Protein AF-D4DQI7-F1 (afdb_monomer_lite)

Structure (mmCIF, N/CA/C/O backbone):
data_AF-D4DQI7-F1
#
_entry.id   AF-D4DQI7-F1
#
loop_
_atom_site.group_PDB
_atom_site.id
_atom_site.type_symbol
_atom_site.label_atom_id
_atom_site.label_alt_id
_atom_site.label_comp_id
_atom_site.label_asym_id
_atom_site.label_entity_id
_atom_site.label_seq_id
_atom_site.pdbx_PDB_ins_code
_atom_site.Cartn_x
_atom_site.Cartn_y
_atom_site.Cartn_z
_atom_site.occupancy
_atom_site.B_iso_or_equiv
_atom_site.auth_seq_id
_atom_site.auth_comp_id
_atom_site.auth_asym_id
_atom_site.auth_atom_id
_atom_site.pdbx_PDB_model_num
ATOM 1 N N . MET A 1 1 ? -4.800 -6.584 25.716 1.00 70.94 1 MET A N 1
ATOM 2 C CA . MET A 1 1 ? -4.363 -6.126 24.375 1.00 70.94 1 MET A CA 1
ATOM 3 C C . MET A 1 1 ? -5.537 -6.287 23.422 1.00 70.94 1 MET A C 1
ATOM 5 O O . MET A 1 1 ? -6.094 -7.373 23.392 1.00 70.94 1 MET A O 1
ATOM 9 N N . THR A 1 2 ? -5.964 -5.238 22.711 1.00 84.75 2 THR A N 1
ATOM 10 C CA . THR A 1 2 ? -7.038 -5.369 21.705 1.00 84.75 2 THR A CA 1
ATOM 11 C C . THR A 1 2 ? -6.432 -5.733 20.351 1.00 84.75 2 THR A C 1
ATOM 13 O O . THR A 1 2 ? -5.467 -5.095 19.922 1.00 84.75 2 THR A O 1
ATOM 16 N N . LEU A 1 3 ? -6.955 -6.772 19.698 1.00 88.75 3 LEU A N 1
ATOM 17 C CA . LEU A 1 3 ? -6.500 -7.190 18.374 1.00 88.75 3 LEU A CA 1
ATOM 18 C C . LEU A 1 3 ? -6.918 -6.130 17.349 1.00 88.75 3 LEU A C 1
ATOM 20 O O . LEU A 1 3 ? -8.092 -5.774 17.266 1.00 88.75 3 LEU A O 1
ATOM 24 N N . LYS A 1 4 ? -5.955 -5.606 16.586 1.00 91.12 4 LYS A N 1
ATOM 25 C CA . LYS A 1 4 ? -6.200 -4.618 15.529 1.00 91.12 4 LYS A CA 1
ATOM 26 C C . LYS A 1 4 ? -6.270 -5.299 14.171 1.00 91.12 4 LYS A C 1
ATOM 28 O O . LYS A 1 4 ? -5.383 -6.078 13.844 1.00 91.12 4 LYS A O 1
ATOM 33 N N .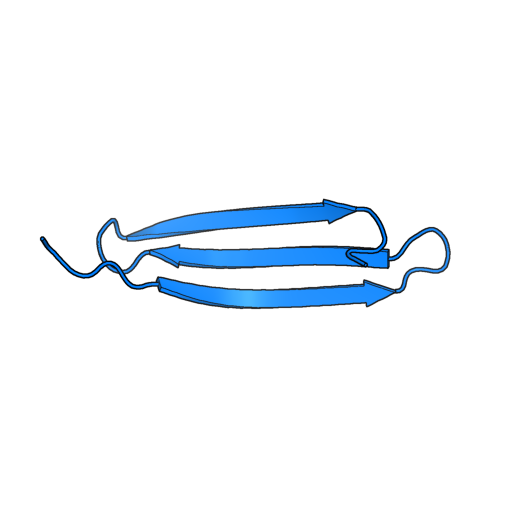 HIS A 1 5 ? -7.300 -4.986 13.387 1.00 93.19 5 HIS A N 1
ATOM 34 C CA . HIS A 1 5 ? -7.473 -5.528 12.042 1.00 93.19 5 HIS A CA 1
ATOM 35 C C . HIS A 1 5 ? -7.891 -4.442 11.045 1.00 93.19 5 HIS A C 1
ATOM 37 O O . HIS A 1 5 ? -8.499 -3.421 11.389 1.00 93.19 5 HIS A O 1
ATOM 43 N N . GLY A 1 6 ? -7.531 -4.671 9.788 1.00 94.69 6 GLY A N 1
ATOM 44 C CA . GLY A 1 6 ? -7.824 -3.799 8.664 1.00 94.69 6 GLY A CA 1
ATOM 45 C C . GLY A 1 6 ? -7.932 -4.610 7.381 1.00 94.69 6 GLY A C 1
ATOM 46 O O . GLY A 1 6 ? -7.386 -5.708 7.303 1.00 94.69 6 GLY A O 1
ATOM 47 N N . THR A 1 7 ? -8.622 -4.056 6.390 1.00 96.56 7 THR A N 1
ATOM 48 C CA . THR A 1 7 ? -8.758 -4.660 5.056 1.00 96.56 7 THR A CA 1
ATOM 49 C C . THR A 1 7 ? -8.237 -3.673 4.033 1.00 96.56 7 THR A C 1
ATOM 51 O O . THR A 1 7 ? -8.510 -2.481 4.149 1.00 96.56 7 THR A O 1
ATOM 54 N N . GLY A 1 8 ? -7.487 -4.143 3.044 1.00 96.00 8 GLY A N 1
ATOM 55 C CA . GLY A 1 8 ? -6.917 -3.281 2.020 1.00 96.00 8 GLY A CA 1
ATOM 56 C C . GLY A 1 8 ? -6.860 -3.940 0.655 1.00 96.00 8 GLY A C 1
ATOM 57 O O . GLY A 1 8 ? -7.027 -5.151 0.529 1.00 96.00 8 GLY A O 1
ATOM 58 N N . ILE A 1 9 ? -6.625 -3.110 -0.352 1.00 96.81 9 ILE A N 1
ATOM 59 C CA . ILE A 1 9 ? -6.388 -3.502 -1.735 1.00 96.81 9 ILE A CA 1
ATOM 60 C C . ILE A 1 9 ? -5.099 -2.839 -2.215 1.00 96.81 9 ILE A C 1
ATOM 62 O O . ILE A 1 9 ? -4.785 -1.711 -1.833 1.00 96.81 9 ILE A O 1
ATOM 66 N N . GLY A 1 10 ? -4.341 -3.565 -3.029 1.00 95.12 10 GLY A N 1
ATOM 67 C CA . GLY A 1 10 ? -3.074 -3.103 -3.571 1.00 95.12 10 GLY A CA 1
ATOM 68 C C . GLY A 1 10 ? -3.006 -3.309 -5.074 1.00 95.12 10 GLY A C 1
ATOM 69 O O . GLY A 1 10 ? -3.484 -4.315 -5.594 1.00 95.12 10 GLY A O 1
ATOM 70 N N . VAL A 1 11 ? -2.378 -2.362 -5.761 1.00 94.69 11 VAL A N 1
ATOM 71 C CA . VAL A 1 11 ? -2.026 -2.444 -7.177 1.00 94.69 11 VAL A CA 1
ATOM 72 C C . VAL A 1 11 ? -0.510 -2.533 -7.289 1.00 94.69 11 VAL A C 1
ATOM 74 O O . VAL A 1 11 ? 0.220 -1.748 -6.681 1.00 94.69 11 VAL A O 1
ATOM 77 N N . ARG A 1 12 ? -0.036 -3.496 -8.080 1.00 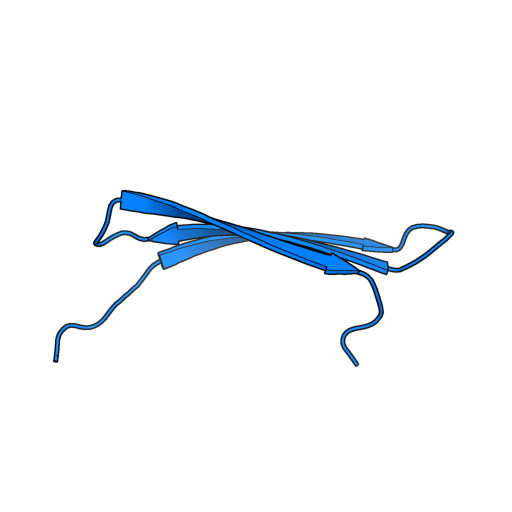92.81 12 ARG A N 1
ATOM 78 C CA . ARG A 1 12 ? 1.377 -3.676 -8.427 1.00 92.81 12 ARG A CA 1
ATOM 79 C C . ARG A 1 12 ? 1.497 -3.502 -9.933 1.00 92.81 12 ARG A C 1
ATOM 81 O O . ARG A 1 12 ? 0.951 -4.310 -10.678 1.00 92.81 12 ARG A O 1
ATOM 88 N N . TRP A 1 13 ? 2.169 -2.445 -10.378 1.00 89.94 13 TRP A N 1
ATOM 89 C CA . TRP A 1 13 ? 2.345 -2.175 -11.804 1.00 89.94 13 TRP A CA 1
ATOM 90 C C . TRP A 1 13 ? 3.835 -2.099 -12.139 1.00 89.94 13 TRP A C 1
ATOM 92 O O . TRP A 1 13 ? 4.589 -1.271 -11.629 1.00 89.94 13 TRP A O 1
ATOM 102 N N . PHE A 1 14 ? 4.252 -2.999 -13.022 1.00 90.38 14 PHE A N 1
ATOM 103 C CA . PHE A 1 14 ? 5.564 -2.997 -13.650 1.00 90.38 14 PHE A CA 1
ATOM 104 C C . PHE A 1 14 ? 5.539 -2.034 -14.838 1.00 90.38 14 PHE A C 1
ATOM 106 O O . PHE A 1 14 ? 5.209 -2.421 -15.958 1.00 90.38 14 PHE A O 1
ATOM 113 N N . SER A 1 15 ? 5.806 -0.753 -14.577 1.00 85.19 15 SER A N 1
ATOM 114 C CA . SER A 1 15 ? 5.921 0.237 -15.650 1.00 85.19 15 SER A CA 1
ATOM 115 C C . SER A 1 15 ? 7.267 0.092 -16.384 1.00 85.19 15 SER A C 1
ATOM 117 O O . SER A 1 15 ? 8.217 -0.428 -15.794 1.00 85.19 15 SER A O 1
ATOM 119 N N . PRO A 1 16 ? 7.395 0.591 -17.630 1.00 85.12 16 PRO A N 1
ATOM 120 C CA . PRO A 1 16 ? 8.659 0.566 -18.376 1.00 85.12 16 PRO A CA 1
ATOM 121 C C . PRO A 1 16 ? 9.817 1.306 -17.690 1.00 85.12 16 PRO A C 1
ATOM 123 O O . PRO A 1 16 ? 10.974 1.049 -18.005 1.00 85.12 16 PRO A O 1
ATOM 126 N N . VAL A 1 17 ? 9.510 2.238 -16.778 1.00 88.00 17 VAL A N 1
ATOM 127 C CA . VAL A 1 17 ? 10.505 3.065 -16.078 1.00 88.00 17 VAL A CA 1
ATOM 128 C C . VAL A 1 17 ? 10.931 2.416 -14.762 1.00 88.00 17 VAL A C 1
ATOM 130 O O . VAL A 1 17 ? 12.119 2.319 -14.475 1.00 88.00 17 VAL A O 1
ATOM 133 N N . ALA A 1 18 ? 9.965 1.971 -13.955 1.00 85.56 18 ALA A N 1
ATOM 134 C CA . ALA A 1 18 ? 10.215 1.263 -12.702 1.00 85.56 18 ALA A CA 1
ATOM 135 C C . ALA A 1 18 ? 8.963 0.502 -12.227 1.00 85.56 18 ALA A C 1
ATOM 137 O O . ALA A 1 18 ? 7.833 0.948 -12.467 1.00 85.56 18 ALA A O 1
ATOM 138 N N . PRO A 1 19 ? 9.124 -0.604 -11.483 1.00 90.12 19 PRO A N 1
ATOM 139 C CA . PRO A 1 19 ? 8.026 -1.190 -10.729 1.00 90.12 19 PRO A CA 1
ATOM 140 C C . PRO A 1 19 ? 7.522 -0.209 -9.670 1.00 90.12 19 PRO A C 1
ATOM 142 O O . PRO A 1 19 ? 8.316 0.394 -8.943 1.00 90.12 19 PRO A O 1
ATOM 145 N N . PHE A 1 20 ? 6.205 -0.073 -9.545 1.00 91.06 20 PHE A N 1
ATOM 146 C CA . PHE A 1 20 ? 5.601 0.639 -8.428 1.00 91.06 20 PHE A CA 1
ATOM 147 C C . PHE A 1 20 ? 4.489 -0.168 -7.777 1.00 91.06 20 PHE A C 1
ATOM 149 O O . PHE A 1 20 ? 3.883 -1.073 -8.356 1.00 91.06 20 PHE A O 1
ATOM 156 N N . SER A 1 21 ? 4.233 0.188 -6.527 1.00 93.00 21 SER A N 1
ATOM 157 C CA . SER A 1 21 ? 3.179 -0.382 -5.711 1.00 93.00 21 SER A CA 1
ATOM 158 C C . SER A 1 21 ? 2.355 0.713 -5.065 1.00 93.00 21 SER A C 1
ATOM 160 O O . SER A 1 21 ? 2.916 1.640 -4.481 1.00 93.00 21 SER A O 1
ATOM 162 N N . PHE A 1 22 ? 1.039 0.580 -5.141 1.00 94.06 22 PHE A N 1
ATOM 163 C CA . PHE A 1 22 ? 0.092 1.452 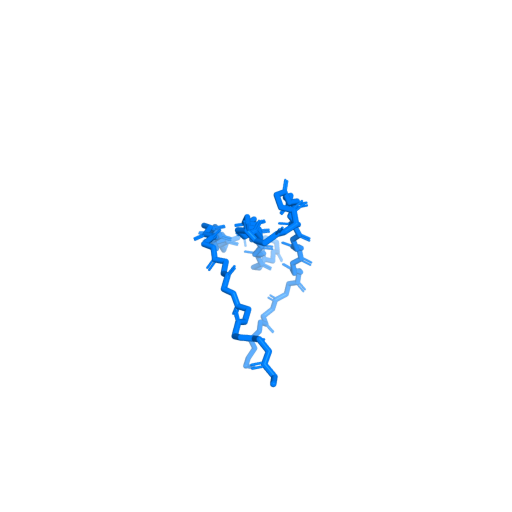-4.466 1.00 94.06 22 PHE A CA 1
ATOM 164 C C . PHE A 1 22 ? -0.845 0.601 -3.619 1.00 94.06 22 PHE A C 1
ATOM 166 O O . PHE A 1 22 ? -1.588 -0.213 -4.157 1.00 94.06 22 PHE A O 1
ATOM 173 N N . ASP A 1 23 ? -0.811 0.786 -2.305 1.00 95.19 23 ASP A N 1
ATOM 174 C CA . ASP A 1 23 ? -1.646 0.062 -1.354 1.00 95.19 23 ASP A CA 1
ATOM 175 C C . ASP A 1 23 ? -2.579 1.035 -0.633 1.00 95.19 23 ASP A C 1
ATOM 177 O O . ASP A 1 23 ? -2.161 2.107 -0.194 1.00 95.19 23 ASP A O 1
ATOM 181 N N . ILE A 1 24 ? -3.840 0.648 -0.463 1.00 96.12 24 ILE A N 1
ATOM 182 C CA . ILE A 1 24 ? -4.825 1.372 0.340 1.00 96.12 24 ILE A CA 1
ATOM 183 C C . ILE A 1 24 ? -5.483 0.409 1.325 1.00 96.12 24 ILE A C 1
ATOM 185 O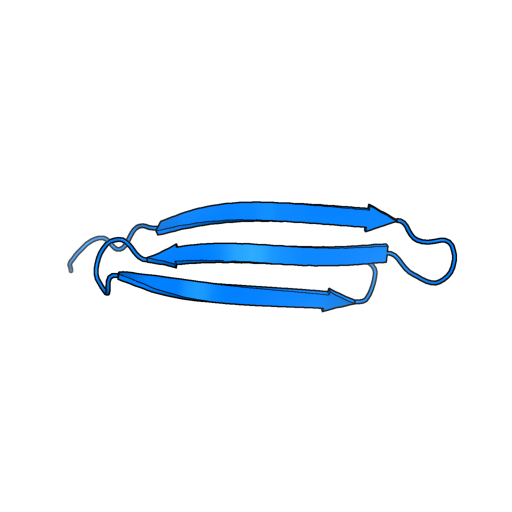 O . ILE A 1 24 ? -5.877 -0.697 0.966 1.00 96.12 24 ILE A O 1
ATOM 189 N N . ALA A 1 25 ? -5.595 0.816 2.585 1.00 97.12 25 ALA A N 1
ATOM 190 C CA . ALA A 1 25 ? -6.120 -0.005 3.664 1.00 97.12 25 ALA A CA 1
ATOM 191 C C . ALA A 1 25 ? -7.082 0.783 4.553 1.00 97.12 25 ALA A C 1
ATOM 193 O O . ALA A 1 25 ? -6.850 1.944 4.888 1.00 97.12 25 ALA A O 1
ATOM 194 N N . TYR A 1 26 ? -8.146 0.117 4.982 1.00 96.19 26 TYR A N 1
ATOM 195 C CA . TYR A 1 26 ? -9.140 0.615 5.915 1.00 96.19 26 TYR A CA 1
ATOM 196 C C . TYR A 1 26 ? -8.943 -0.011 7.297 1.00 96.19 26 TYR A C 1
ATOM 198 O O . TYR A 1 26 ? -9.072 -1.228 7.482 1.00 96.19 26 TYR A O 1
ATOM 206 N N . GLY A 1 27 ? -8.640 0.829 8.287 1.00 95.81 27 GLY A N 1
ATOM 207 C CA . GLY A 1 27 ? -8.604 0.426 9.689 1.00 95.81 27 GLY A CA 1
ATOM 208 C C . GLY A 1 27 ? -10.020 0.310 10.241 1.00 95.81 27 GLY A C 1
ATOM 209 O O . GLY A 1 27 ? -10.729 1.309 10.327 1.00 95.81 27 GLY A O 1
ATOM 210 N N . HIS A 1 28 ? -10.437 -0.891 10.649 1.00 93.38 28 HIS A N 1
ATOM 211 C CA . HIS A 1 28 ? -11.808 -1.113 11.132 1.00 93.38 28 HIS A CA 1
ATOM 212 C C . HIS A 1 28 ? -12.064 -0.458 12.494 1.00 93.38 28 HIS A C 1
ATOM 214 O O . HIS A 1 28 ? -13.197 -0.127 12.830 1.00 93.38 28 HIS A O 1
ATOM 220 N N . GLN A 1 29 ? -11.006 -0.246 13.273 1.00 92.06 29 GLN A N 1
ATOM 221 C CA . GLN A 1 29 ? -11.107 0.286 14.629 1.00 92.06 29 GLN A CA 1
ATOM 222 C C . GLN A 1 29 ? -11.217 1.804 14.671 1.00 92.06 29 GLN A C 1
ATOM 224 O O . GLN A 1 29 ? -12.008 2.346 15.432 1.00 92.06 29 GLN A O 1
ATOM 229 N N . ASP A 1 30 ? -10.405 2.493 13.874 1.00 93.19 30 ASP A N 1
ATOM 230 C CA . ASP A 1 30 ? -10.353 3.952 13.840 1.00 93.19 30 ASP A CA 1
ATOM 231 C C . ASP A 1 30 ? -11.099 4.543 12.642 1.00 93.19 30 ASP A C 1
ATOM 233 O O . ASP A 1 30 ? -11.192 5.763 12.521 1.00 93.19 30 ASP A O 1
ATOM 237 N N . LYS A 1 31 ? -11.647 3.684 11.771 1.00 93.62 31 LYS A N 1
ATOM 238 C CA . LYS A 1 31 ? -12.363 4.046 10.543 1.00 93.62 31 LYS A CA 1
ATOM 239 C C . L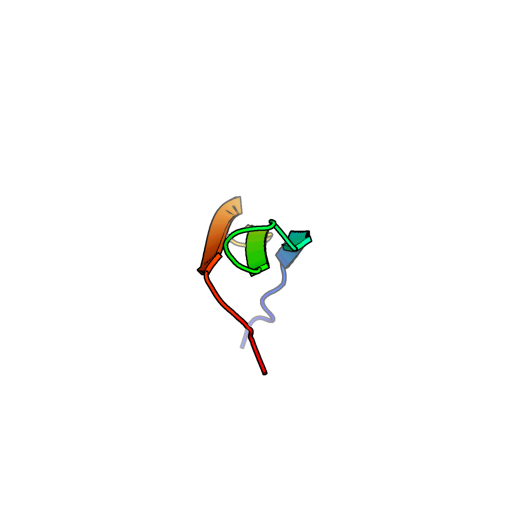YS A 1 31 ? -11.539 4.941 9.619 1.00 93.62 31 LYS A C 1
ATOM 241 O O . LYS A 1 31 ? -12.087 5.757 8.880 1.00 93.62 31 LYS A O 1
ATOM 246 N N . ARG A 1 32 ? -10.210 4.801 9.666 1.00 95.75 32 ARG A N 1
ATOM 247 C CA . ARG A 1 32 ? -9.286 5.614 8.873 1.00 95.75 32 ARG A CA 1
ATOM 248 C C . ARG A 1 32 ? -8.796 4.850 7.661 1.00 95.75 32 ARG A C 1
ATOM 250 O O . ARG A 1 32 ? -8.391 3.690 7.758 1.00 95.75 32 ARG A O 1
ATOM 257 N N . ILE A 1 33 ? -8.774 5.557 6.540 1.00 95.12 33 ILE A N 1
ATOM 258 C CA . ILE A 1 33 ? -8.108 5.116 5.322 1.00 95.12 33 ILE A CA 1
ATOM 259 C C . ILE A 1 33 ? -6.630 5.489 5.433 1.00 95.12 33 ILE A C 1
ATOM 261 O O . ILE A 1 33 ? -6.282 6.621 5.767 1.00 95.12 33 ILE A O 1
ATOM 265 N N . ARG A 1 34 ? -5.763 4.520 5.162 1.00 95.25 34 ARG A N 1
ATOM 266 C CA . ARG A 1 34 ? -4.312 4.671 5.074 1.00 95.25 34 ARG A CA 1
ATOM 267 C C . ARG A 1 34 ? -3.884 4.254 3.680 1.00 95.25 34 ARG A C 1
ATOM 269 O O . ARG A 1 34 ? -4.419 3.290 3.143 1.00 95.25 34 ARG A O 1
ATOM 276 N N . TRP A 1 35 ? -2.917 4.953 3.115 1.00 95.81 35 TRP A N 1
ATOM 277 C CA . TRP A 1 35 ? -2.368 4.640 1.803 1.00 95.81 35 TRP A CA 1
ATOM 278 C C . TRP A 1 35 ? -0.846 4.566 1.887 1.00 95.81 35 TRP A C 1
ATOM 280 O O . TRP A 1 35 ? -0.232 5.181 2.760 1.00 95.81 35 TRP A O 1
ATOM 290 N N . HIS A 1 36 ? -0.248 3.772 1.009 1.00 93.50 36 HIS A N 1
ATOM 291 C CA . HIS A 1 36 ? 1.190 3.580 0.924 1.00 93.50 36 HIS A CA 1
ATOM 292 C C . HIS A 1 36 ? 1.605 3.487 -0.542 1.00 93.50 36 HIS A C 1
ATOM 294 O O . HIS A 1 36 ? 0.977 2.779 -1.327 1.00 93.50 36 HIS A O 1
ATOM 300 N N . ILE A 1 37 ? 2.684 4.182 -0.897 1.00 92.38 37 ILE A N 1
ATOM 301 C CA . ILE A 1 37 ? 3.286 4.116 -2.228 1.00 92.38 37 ILE A CA 1
ATOM 302 C C . ILE A 1 37 ? 4.723 3.650 -2.063 1.00 92.38 37 ILE A C 1
ATOM 304 O O . ILE A 1 37 ? 5.477 4.234 -1.289 1.00 92.38 37 ILE A O 1
ATOM 308 N N . SER A 1 38 ? 5.100 2.603 -2.789 1.00 88.38 38 SER A N 1
ATOM 309 C CA . SER A 1 38 ? 6.492 2.173 -2.899 1.00 88.38 38 SER A CA 1
ATOM 310 C C . SER A 1 38 ? 6.925 2.289 -4.355 1.00 88.38 38 SER A C 1
ATOM 312 O O . SER A 1 38 ? 6.245 1.776 -5.246 1.00 88.38 38 SER A O 1
ATOM 314 N N . LEU A 1 39 ? 8.060 2.942 -4.589 1.00 87.38 39 LEU A N 1
ATOM 315 C CA . LEU A 1 39 ? 8.720 2.981 -5.888 1.00 87.38 39 LEU A CA 1
ATOM 316 C C . LEU A 1 39 ? 9.951 2.072 -5.828 1.00 87.38 39 LEU A C 1
ATOM 318 O O . LEU A 1 39 ? 10.750 2.196 -4.900 1.00 87.38 39 LEU A O 1
ATOM 322 N N . GLY A 1 40 ? 10.099 1.17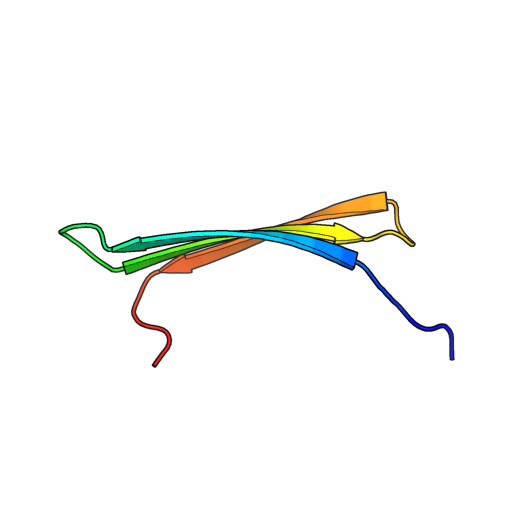6 -6.799 1.00 76.44 40 GLY A N 1
ATOM 323 C CA . GLY A 1 40 ? 11.232 0.261 -6.897 1.00 76.44 40 GLY A CA 1
ATOM 324 C C . GLY A 1 40 ? 10.880 -1.205 -6.653 1.00 76.44 40 GLY A C 1
ATOM 325 O O . GLY A 1 40 ? 9.752 -1.584 -6.332 1.00 76.44 40 GLY A O 1
ATOM 326 N N . THR A 1 41 ? 11.882 -2.052 -6.838 1.00 61.31 41 THR A N 1
ATOM 327 C CA . THR A 1 41 ? 11.826 -3.487 -6.574 1.00 61.31 41 THR A CA 1
ATOM 328 C C . THR A 1 41 ? 11.876 -3.725 -5.066 1.00 61.31 41 THR A C 1
ATOM 330 O O . THR A 1 41 ? 12.911 -3.546 -4.426 1.00 61.31 41 THR A O 1
ATOM 333 N N . ARG A 1 42 ? 10.753 -4.143 -4.474 1.00 57.91 42 ARG A N 1
ATOM 334 C CA . ARG A 1 42 ? 10.793 -4.840 -3.181 1.00 57.91 42 ARG A CA 1
ATOM 335 C C . ARG A 1 42 ? 11.334 -6.240 -3.478 1.00 57.91 42 ARG A C 1
ATOM 337 O O . ARG A 1 42 ? 10.562 -7.092 -3.908 1.00 57.91 42 ARG A O 1
ATOM 344 N N . PHE A 1 43 ? 12.656 -6.389 -3.393 1.00 53.81 43 PHE A N 1
ATOM 345 C CA . PHE A 1 43 ? 13.333 -7.687 -3.392 1.00 53.81 43 PHE A CA 1
ATOM 346 C C . PHE A 1 43 ? 13.068 -8.404 -2.067 1.00 53.81 43 PHE A C 1
ATOM 348 O O . PHE A 1 43 ? 13.040 -7.700 -1.028 1.00 53.81 43 PHE A O 1
#

Organism: NCBI:txid546263

Sequence (43 aa):
MTLKHGTGIGVRWFSPVAPFSFDIAYGHQDKRIRWHISLGTRF

Secondary structure (DSSP, 8-state):
-PPP-EEEEEEEEE-SS-EEEEEEEEETTT--EEEEEEES---

Radius of gyration: 13.38 Å; chains: 1; bounding box: 26×13×43 Å

InterPro domains:
  IPR000184 Bacterial surface antigen (D15) [PF01103] (4-43)

Foldseek 3Di:
DDDWDKDKDKDWDADPVWIKIKIWIATPPVRDIDIDIDTHDPD

pLDDT: mean 89.15, std 10.11, range [53.81, 97.12]